Protein AF-A0A936A9B8-F1 (afdb_monomer_lite)

Sequence (128 aa):
MTADLEVNGQPIARAGDRINPLNHVPFSQQLLVFDATDEQQVNLARSWLVDWTGPTTLLTTAVPESDVVTFLERHSKSLGVPIQMYRAELGQAFGILRVPSRVRAEASRFRIDEVGPSDLGESVDDSP

Secondary structure (DSSP, 8-state):
-PPPEEETTEEEE-TT----GGGTS---SEEEEE-TT-HHHHHHHHHHHHT--S-EEEEES---TT-HHHHHHHHHHHHTS-EEE--HHHHHHHT--SSSEEEEEETTEEEEEE--TTTTS-------

Structure (mmCIF, N/CA/C/O backbone):
data_AF-A0A936A9B8-F1
#
_entry.id   AF-A0A936A9B8-F1
#
loop_
_atom_site.group_PDB
_atom_site.id
_atom_site.type_symbol
_atom_site.label_atom_id
_atom_site.label_alt_id
_atom_site.label_comp_id
_atom_site.label_asym_id
_atom_site.label_entity_id
_atom_site.label_seq_id
_atom_site.pdbx_PDB_ins_code
_atom_site.Cartn_x
_atom_site.Cartn_y
_atom_site.Cartn_z
_atom_site.occupancy
_atom_site.B_iso_or_equiv
_atom_site.auth_seq_id
_atom_site.auth_comp_id
_atom_site.auth_asym_id
_atom_site.auth_atom_id
_atom_site.pdbx_PDB_model_num
ATOM 1 N N . MET A 1 1 ? -1.604 14.065 -27.079 1.00 39.25 1 MET A N 1
ATOM 2 C CA . MET A 1 1 ? -0.215 14.551 -27.192 1.00 39.25 1 MET A CA 1
ATOM 3 C C . MET A 1 1 ? 0.590 13.779 -26.161 1.00 39.25 1 MET A C 1
ATOM 5 O O . MET A 1 1 ? 0.398 14.007 -24.978 1.00 39.25 1 MET A O 1
ATOM 9 N N . THR A 1 2 ? 1.331 12.755 -26.577 1.00 46.91 2 THR A N 1
ATOM 10 C CA . THR A 1 2 ? 2.191 11.955 -25.685 1.00 46.91 2 THR A CA 1
ATOM 11 C C . THR A 1 2 ?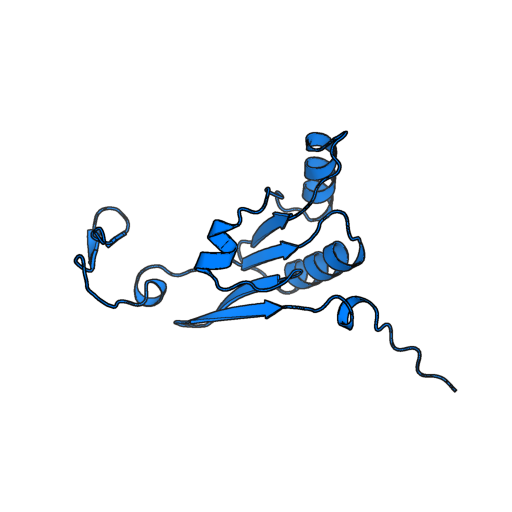 3.518 12.683 -25.526 1.00 46.91 2 THR A C 1
ATOM 13 O O . THR A 1 2 ? 4.120 13.034 -26.535 1.00 46.91 2 THR A O 1
ATOM 16 N N . ALA A 1 3 ? 3.922 12.974 -24.292 1.00 59.53 3 ALA A N 1
ATOM 17 C CA . ALA A 1 3 ? 5.201 13.614 -23.992 1.00 59.53 3 ALA A CA 1
ATOM 18 C C . ALA A 1 3 ? 6.362 12.611 -24.113 1.00 59.53 3 ALA A C 1
ATOM 20 O O . ALA A 1 3 ? 6.138 11.400 -24.042 1.00 59.53 3 ALA A O 1
ATOM 21 N N . ASP A 1 4 ? 7.582 13.120 -24.290 1.00 67.94 4 ASP A N 1
ATOM 22 C CA . ASP A 1 4 ? 8.804 12.319 -24.186 1.00 67.94 4 ASP A CA 1
ATOM 23 C C . ASP A 1 4 ? 8.946 11.753 -22.765 1.00 67.94 4 ASP A C 1
ATOM 25 O O . ASP A 1 4 ? 8.563 12.401 -21.785 1.00 67.94 4 ASP A O 1
ATOM 29 N N . LEU A 1 5 ? 9.468 10.528 -22.648 1.00 67.62 5 LEU A N 1
ATOM 30 C CA . LEU A 1 5 ? 9.719 9.909 -21.348 1.00 67.62 5 LEU A CA 1
ATOM 31 C C . LEU A 1 5 ? 11.192 10.076 -20.982 1.00 67.62 5 LEU A C 1
ATOM 33 O O . LEU A 1 5 ? 12.079 9.580 -21.681 1.00 67.62 5 LEU A O 1
ATOM 37 N N . GLU A 1 6 ? 11.435 10.733 -19.852 1.00 72.06 6 GLU A N 1
ATOM 38 C CA . GLU A 1 6 ? 12.770 10.984 -19.321 1.00 72.06 6 GLU A CA 1
ATOM 39 C C . GLU A 1 6 ? 12.948 10.341 -17.944 1.00 72.06 6 GLU A C 1
ATOM 41 O O . GLU A 1 6 ? 12.039 10.332 -17.113 1.00 72.06 6 GLU A O 1
ATOM 46 N N . VAL A 1 7 ? 14.149 9.826 -17.686 1.00 70.62 7 VAL A N 1
ATOM 47 C CA . VAL A 1 7 ? 14.563 9.298 -16.381 1.00 70.62 7 VAL A CA 1
ATOM 48 C C . VAL A 1 7 ? 15.834 10.017 -15.979 1.00 70.62 7 VAL A C 1
ATOM 50 O O . VAL A 1 7 ? 16.820 9.984 -16.709 1.00 70.62 7 VAL A O 1
ATOM 53 N N . ASN A 1 8 ? 15.815 10.689 -14.826 1.00 72.31 8 ASN A N 1
ATOM 54 C CA . ASN A 1 8 ? 16.942 11.494 -14.337 1.00 72.31 8 ASN A CA 1
ATOM 55 C C . ASN A 1 8 ? 17.452 12.523 -15.373 1.00 72.31 8 ASN A C 1
ATOM 57 O O . ASN A 1 8 ? 18.651 12.774 -15.465 1.00 72.31 8 ASN A O 1
ATOM 61 N N . GLY A 1 9 ? 16.543 13.088 -16.178 1.00 73.81 9 GLY A N 1
ATOM 62 C CA . GLY A 1 9 ? 16.875 14.042 -17.242 1.00 73.81 9 GLY A CA 1
ATOM 63 C C . GLY A 1 9 ? 17.515 13.420 -18.488 1.00 73.81 9 GLY A C 1
ATOM 64 O O . GLY A 1 9 ? 18.039 14.151 -19.326 1.00 73.81 9 GLY A O 1
ATOM 65 N N . GLN A 1 10 ? 17.505 12.089 -18.623 1.00 70.12 10 GLN A N 1
ATOM 66 C CA . GLN A 1 10 ? 17.895 11.407 -19.855 1.00 70.12 10 GLN A CA 1
ATOM 67 C C . GLN A 1 10 ? 16.664 10.882 -20.600 1.00 70.12 10 GLN A C 1
ATOM 69 O O . GLN A 1 10 ? 15.870 10.146 -20.004 1.00 70.12 10 GLN A O 1
ATOM 74 N N . PRO A 1 11 ? 16.502 11.208 -21.895 1.00 69.31 11 PRO A N 1
ATOM 75 C CA . PRO A 1 11 ? 15.401 10.692 -22.692 1.00 69.31 11 PRO A CA 1
ATOM 76 C C . PRO A 1 11 ? 15.586 9.191 -22.917 1.00 69.31 11 PRO A C 1
ATOM 78 O O . PRO A 1 11 ? 16.598 8.754 -23.467 1.00 69.31 11 PRO A O 1
ATOM 81 N N . ILE A 1 12 ? 14.598 8.404 -22.495 1.00 73.25 12 ILE A N 1
ATOM 82 C CA . ILE A 1 12 ? 14.580 6.945 -22.679 1.00 73.25 12 ILE A CA 1
ATOM 83 C C . ILE A 1 12 ? 13.600 6.500 -23.770 1.00 73.25 12 ILE A C 1
ATOM 85 O O . ILE A 1 12 ? 13.679 5.363 -24.227 1.00 73.25 12 ILE A O 1
ATOM 89 N N . ALA A 1 13 ? 12.707 7.389 -24.215 1.00 67.88 13 ALA A N 1
ATOM 90 C CA . ALA A 1 13 ? 11.839 7.181 -25.371 1.00 67.88 13 ALA A CA 1
ATOM 91 C C . ALA A 1 13 ? 11.336 8.505 -25.942 1.00 67.88 13 ALA A C 1
ATOM 93 O O . ALA A 1 13 ? 11.119 9.465 -25.198 1.00 67.88 13 ALA A O 1
ATOM 94 N N . ARG A 1 14 ? 11.106 8.526 -27.260 1.00 74.00 14 ARG A N 1
ATOM 95 C CA . ARG A 1 14 ? 10.444 9.649 -27.926 1.00 74.00 14 ARG A CA 1
ATOM 96 C C . ARG A 1 14 ? 8.929 9.501 -27.861 1.00 74.00 14 ARG A C 1
ATOM 98 O O . ARG A 1 14 ? 8.396 8.392 -27.783 1.00 74.00 14 ARG A O 1
ATOM 105 N N . ALA A 1 15 ? 8.226 10.622 -27.961 1.00 65.00 15 ALA A N 1
ATOM 106 C CA . ALA A 1 15 ? 6.779 10.661 -28.116 1.00 65.00 15 ALA A CA 1
ATOM 107 C C . ALA A 1 15 ? 6.288 9.700 -29.223 1.00 65.00 15 ALA A C 1
ATOM 109 O O . ALA A 1 15 ? 6.541 9.910 -30.408 1.00 65.00 15 ALA A O 1
ATOM 110 N N . GLY A 1 16 ? 5.542 8.663 -28.828 1.00 68.69 16 GLY A N 1
ATOM 111 C CA . GLY A 1 16 ? 4.969 7.660 -29.736 1.00 68.69 16 GLY A CA 1
ATOM 112 C C . GLY A 1 16 ? 5.667 6.297 -29.724 1.00 68.69 16 GLY A C 1
ATOM 113 O O . GLY A 1 16 ? 5.097 5.333 -30.241 1.00 68.69 16 GLY A O 1
ATOM 114 N N . ASP A 1 17 ? 6.836 6.176 -29.090 1.00 71.38 17 ASP A N 1
ATOM 115 C CA . ASP A 1 17 ? 7.501 4.885 -28.914 1.00 71.38 17 ASP A CA 1
ATOM 116 C C . ASP A 1 17 ? 6.722 3.998 -27.926 1.00 71.38 17 ASP A C 1
ATOM 118 O O . ASP A 1 17 ? 6.344 4.412 -26.828 1.00 71.38 17 ASP A O 1
ATOM 122 N N . ARG A 1 18 ? 6.500 2.732 -28.297 1.00 69.75 18 ARG A N 1
ATOM 123 C CA . ARG A 1 18 ? 5.951 1.709 -27.396 1.00 69.75 18 ARG A CA 1
ATOM 124 C C . ARG A 1 18 ? 7.086 1.027 -26.642 1.00 69.75 18 ARG A C 1
ATOM 126 O O . ARG A 1 18 ? 7.527 -0.053 -27.030 1.00 69.75 18 ARG A O 1
ATOM 133 N N . ILE A 1 19 ? 7.546 1.654 -25.564 1.00 71.38 19 ILE A N 1
ATOM 134 C CA . ILE A 1 19 ? 8.498 1.041 -24.631 1.00 71.38 19 ILE A CA 1
ATOM 135 C C . ILE A 1 19 ? 7.792 0.556 -23.367 1.00 71.38 19 ILE A C 1
ATOM 137 O O . ILE A 1 19 ? 6.815 1.148 -22.912 1.00 71.38 19 ILE A O 1
ATOM 141 N N . ASN A 1 20 ? 8.302 -0.527 -22.784 1.00 70.31 20 ASN A N 1
ATOM 142 C CA . ASN A 1 20 ? 7.900 -0.930 -21.447 1.00 70.31 20 ASN A CA 1
ATOM 143 C C . ASN A 1 20 ? 8.775 -0.181 -20.428 1.00 70.31 20 ASN A C 1
ATOM 145 O O . ASN A 1 20 ? 9.983 -0.433 -20.393 1.00 70.31 20 ASN A O 1
ATOM 149 N N . PRO A 1 21 ? 8.209 0.712 -19.597 1.00 71.62 21 PRO A N 1
ATOM 150 C CA . PRO A 1 21 ? 8.990 1.496 -18.646 1.00 71.62 21 PRO A CA 1
ATOM 151 C C . PRO A 1 21 ? 9.737 0.619 -17.635 1.00 71.62 21 PRO A C 1
ATOM 153 O O . PRO A 1 21 ? 10.814 1.016 -17.204 1.00 71.62 21 PRO A O 1
ATOM 156 N N . LEU A 1 22 ? 9.262 -0.600 -17.341 1.00 77.69 22 LEU A N 1
ATOM 157 C CA . LEU A 1 22 ? 9.963 -1.546 -16.459 1.00 77.69 22 LEU A CA 1
ATOM 158 C C . LEU A 1 22 ? 11.333 -1.989 -16.993 1.00 77.69 22 LEU A C 1
ATOM 160 O O . LEU A 1 22 ? 12.175 -2.425 -16.215 1.00 77.69 22 LEU A O 1
ATOM 164 N N . ASN A 1 23 ? 11.584 -1.855 -18.300 1.00 74.88 23 ASN A N 1
ATOM 165 C CA . ASN A 1 23 ? 12.892 -2.157 -18.887 1.00 74.88 23 ASN A CA 1
ATOM 166 C C . ASN A 1 23 ? 13.941 -1.068 -18.600 1.00 74.88 23 ASN A C 1
ATOM 168 O O . ASN A 1 23 ? 15.130 -1.305 -18.798 1.00 74.88 23 ASN A O 1
ATOM 172 N N . HIS A 1 24 ? 13.509 0.121 -18.174 1.00 74.38 24 HIS A N 1
ATOM 173 C CA . HIS A 1 24 ? 14.371 1.295 -18.009 1.00 74.38 24 HIS A CA 1
ATOM 174 C C . HIS A 1 24 ? 14.327 1.861 -16.584 1.00 74.38 24 HIS A C 1
ATOM 176 O O . HIS A 1 24 ? 15.338 2.348 -16.087 1.00 74.38 24 HIS A O 1
ATOM 182 N N . VAL A 1 25 ? 13.175 1.767 -15.915 1.00 74.50 25 VAL A N 1
ATOM 183 C CA . VAL A 1 25 ? 12.970 2.153 -14.518 1.00 74.50 25 VAL A CA 1
ATOM 184 C C . VAL A 1 25 ? 12.497 0.925 -13.745 1.00 74.50 25 VAL A C 1
ATOM 186 O O . VAL A 1 25 ? 11.357 0.492 -13.932 1.00 74.50 25 VAL A O 1
ATOM 189 N N . PRO A 1 26 ? 13.336 0.349 -12.868 1.00 72.94 26 PRO A N 1
ATOM 190 C CA . PRO A 1 26 ? 12.917 -0.783 -12.064 1.00 72.94 26 PRO A CA 1
ATOM 191 C C . PRO A 1 26 ? 11.865 -0.333 -11.050 1.00 72.94 26 PRO A C 1
ATOM 193 O O . PRO A 1 26 ? 12.078 0.592 -10.266 1.00 72.94 26 PRO A O 1
ATOM 196 N N . PHE A 1 27 ? 10.733 -1.026 -11.031 1.00 84.88 27 PHE A N 1
ATOM 197 C CA . PHE A 1 27 ? 9.742 -0.875 -9.977 1.00 84.88 27 PHE A CA 1
ATOM 198 C C . PHE A 1 27 ? 10.112 -1.791 -8.807 1.00 84.88 27 PHE A C 1
ATOM 200 O O . PHE A 1 27 ? 9.718 -2.951 -8.746 1.00 84.88 27 PHE A O 1
ATOM 207 N N . SER A 1 28 ? 10.943 -1.278 -7.904 1.00 85.81 28 SER A N 1
ATOM 208 C CA . SER A 1 28 ? 11.539 -2.040 -6.797 1.00 85.81 28 SER A CA 1
ATOM 209 C C . SER A 1 28 ? 10.695 -2.070 -5.520 1.00 85.81 28 SER A C 1
ATOM 211 O O . SER A 1 28 ? 11.153 -2.574 -4.496 1.00 85.81 28 SER A O 1
ATOM 213 N N . GLN A 1 29 ? 9.480 -1.522 -5.564 1.00 90.75 29 GLN A N 1
ATOM 214 C CA . GLN A 1 29 ? 8.579 -1.422 -4.419 1.00 90.75 29 GLN A CA 1
ATOM 215 C C . GLN A 1 29 ? 7.342 -2.307 -4.590 1.00 90.75 29 GLN A C 1
ATOM 217 O O . GLN A 1 29 ? 6.976 -2.691 -5.701 1.00 90.75 29 GLN A O 1
ATOM 222 N N . GLN A 1 30 ? 6.682 -2.588 -3.475 1.00 94.19 30 GLN A N 1
ATOM 223 C CA . GLN A 1 30 ? 5.347 -3.171 -3.423 1.00 94.19 30 GLN A CA 1
ATOM 224 C C . GLN A 1 30 ? 4.319 -2.065 -3.167 1.00 94.19 30 GLN A C 1
ATOM 226 O O . GLN A 1 30 ? 4.541 -1.201 -2.320 1.00 94.19 30 GLN A O 1
ATOM 231 N N . LEU A 1 31 ? 3.174 -2.113 -3.847 1.00 95.50 31 LEU A N 1
ATOM 232 C CA . LEU A 1 31 ? 1.999 -1.326 -3.464 1.00 95.50 31 LEU A CA 1
ATOM 233 C C . LEU A 1 31 ? 0.962 -2.262 -2.873 1.00 95.50 31 LEU A C 1
ATOM 235 O O . LEU A 1 31 ? 0.626 -3.268 -3.497 1.00 95.50 31 LEU A O 1
ATOM 239 N N . LEU A 1 32 ? 0.436 -1.910 -1.707 1.00 97.19 32 LEU A N 1
ATOM 240 C CA . LEU A 1 32 ? -0.740 -2.556 -1.143 1.00 97.19 32 LEU A CA 1
ATOM 241 C C . LEU A 1 32 ? -1.885 -1.555 -1.142 1.00 97.19 32 LEU A C 1
ATOM 243 O O . LEU A 1 32 ? -1.753 -0.473 -0.573 1.00 97.19 32 LEU A O 1
ATOM 247 N N . VAL A 1 33 ? -2.993 -1.920 -1.777 1.00 97.44 33 VAL A N 1
ATOM 248 C CA . VAL A 1 33 ? -4.224 -1.130 -1.825 1.00 97.44 33 VAL A CA 1
ATOM 249 C C . VAL A 1 33 ? -5.306 -1.902 -1.094 1.00 97.44 33 VAL A C 1
ATOM 251 O O . VAL A 1 33 ? -5.569 -3.047 -1.444 1.00 97.44 33 VAL A O 1
ATOM 254 N N . PHE A 1 34 ? -5.912 -1.313 -0.073 1.00 97.69 34 PHE A N 1
ATOM 255 C CA . PHE A 1 34 ? -6.893 -1.995 0.773 1.00 97.69 34 PHE A CA 1
ATOM 256 C C . PHE A 1 34 ? -7.861 -0.999 1.410 1.00 97.69 34 PHE A C 1
ATOM 258 O O . PHE A 1 34 ? -7.595 0.200 1.436 1.00 97.69 34 PHE A O 1
ATOM 265 N N . ASP A 1 35 ? -8.977 -1.483 1.938 1.00 96.69 35 ASP A N 1
ATOM 266 C CA . ASP A 1 35 ? -9.838 -0.698 2.814 1.00 96.69 35 ASP A CA 1
ATOM 267 C C . ASP A 1 35 ? -9.322 -0.795 4.256 1.00 96.69 35 ASP A C 1
ATOM 269 O O . ASP A 1 35 ? -9.387 -1.851 4.881 1.00 96.69 35 ASP A O 1
ATOM 273 N N . ALA A 1 36 ? -8.782 0.298 4.801 1.00 96.25 36 ALA A N 1
ATOM 274 C CA . ALA A 1 36 ? -8.283 0.298 6.176 1.00 96.25 36 ALA A CA 1
ATOM 275 C C . ALA A 1 36 ? -9.396 0.252 7.237 1.00 96.25 36 ALA A C 1
ATOM 277 O O . ALA A 1 36 ? -9.094 0.043 8.410 1.00 96.25 36 ALA A O 1
ATOM 278 N N . THR A 1 37 ? -10.660 0.476 6.865 1.00 95.56 37 THR A N 1
ATOM 279 C CA . THR A 1 37 ? -11.811 0.336 7.771 1.00 95.56 37 THR A CA 1
ATOM 280 C C . THR A 1 37 ? -12.290 -1.112 7.900 1.00 95.56 37 THR A C 1
ATOM 282 O O . THR A 1 37 ? -13.032 -1.422 8.830 1.00 95.56 37 THR A O 1
ATOM 285 N N . ASP A 1 38 ? -11.819 -1.999 7.020 1.00 95.75 38 ASP A N 1
ATOM 286 C CA . ASP A 1 38 ? -12.080 -3.436 7.035 1.00 95.75 38 ASP A CA 1
ATOM 287 C C . ASP A 1 38 ? -10.900 -4.199 7.667 1.00 95.75 38 ASP A C 1
ATOM 289 O O . ASP A 1 38 ? -9.807 -4.307 7.103 1.00 95.75 38 ASP A O 1
ATOM 293 N N . GLU A 1 39 ? -11.116 -4.762 8.859 1.00 94.25 39 GLU A N 1
ATOM 294 C CA . GLU A 1 39 ? -10.072 -5.464 9.612 1.00 94.25 39 GLU A CA 1
ATOM 295 C C . GLU A 1 39 ? -9.532 -6.710 8.884 1.00 94.25 39 GLU A C 1
ATOM 297 O O . GLU A 1 39 ? -8.343 -7.022 9.005 1.00 94.25 39 GLU A O 1
ATOM 302 N N . GLN A 1 40 ? -10.352 -7.401 8.082 1.00 95.38 40 GLN A N 1
ATOM 303 C CA . GLN A 1 40 ? -9.891 -8.565 7.315 1.00 95.38 40 GLN A CA 1
ATOM 304 C C . GLN A 1 40 ? -8.868 -8.143 6.259 1.00 95.38 40 GLN A C 1
ATOM 306 O O . GLN A 1 40 ? -7.818 -8.776 6.110 1.00 95.38 40 GLN A O 1
ATOM 311 N N . GLN A 1 41 ? -9.118 -7.020 5.587 1.00 97.31 41 GLN A N 1
ATOM 312 C CA . GLN A 1 41 ? -8.188 -6.469 4.605 1.00 97.31 41 GLN A CA 1
ATOM 313 C C . GLN A 1 41 ? -6.908 -5.942 5.254 1.00 97.31 41 GLN A C 1
ATOM 315 O O . GLN A 1 41 ? -5.821 -6.160 4.718 1.00 97.31 41 GLN A O 1
ATOM 320 N N . VAL A 1 42 ? -7.005 -5.311 6.429 1.00 96.62 42 VAL A N 1
ATOM 321 C CA . VAL A 1 42 ? -5.829 -4.887 7.209 1.00 96.62 42 VAL A CA 1
ATOM 322 C C . VAL A 1 42 ? -4.957 -6.090 7.586 1.00 96.62 42 VAL A C 1
ATOM 324 O O . VAL A 1 42 ? -3.729 -6.019 7.494 1.00 96.62 42 VAL A O 1
ATOM 327 N N . ASN A 1 43 ? -5.566 -7.210 7.982 1.00 95.81 43 ASN A N 1
ATOM 328 C CA . ASN A 1 43 ? -4.839 -8.429 8.335 1.00 95.81 43 ASN A CA 1
ATOM 329 C C . ASN A 1 43 ? -4.147 -9.067 7.124 1.00 95.81 43 ASN A C 1
ATOM 331 O O . ASN A 1 43 ? -2.980 -9.451 7.230 1.00 95.81 43 ASN A O 1
ATOM 335 N N . LEU A 1 44 ? -4.809 -9.106 5.968 1.00 95.94 44 LEU A N 1
ATOM 336 C CA . LEU A 1 44 ? -4.197 -9.584 4.728 1.00 95.94 44 LEU A CA 1
ATOM 337 C C . LEU A 1 44 ? -3.068 -8.658 4.243 1.00 95.94 44 LEU A C 1
ATOM 339 O O . LEU A 1 44 ? -1.995 -9.118 3.854 1.00 95.94 44 LEU A O 1
ATOM 343 N N . ALA A 1 45 ? -3.251 -7.338 4.328 1.00 96.44 45 ALA A N 1
ATOM 344 C CA . ALA A 1 45 ? -2.185 -6.386 4.027 1.00 96.44 45 ALA A CA 1
ATOM 345 C C . ALA A 1 45 ? -0.976 -6.590 4.957 1.00 96.44 45 ALA A C 1
ATOM 347 O O . ALA A 1 45 ? 0.171 -6.525 4.509 1.00 96.44 45 ALA A O 1
ATOM 348 N N . ARG A 1 46 ? -1.214 -6.905 6.239 1.00 96.50 46 ARG A N 1
ATOM 349 C CA . ARG A 1 46 ? -0.155 -7.246 7.198 1.00 96.50 46 ARG A CA 1
ATOM 350 C C . ARG A 1 46 ? 0.593 -8.520 6.805 1.00 96.50 46 ARG A C 1
ATOM 352 O O . ARG A 1 46 ? 1.818 -8.522 6.897 1.00 96.50 46 ARG A O 1
ATOM 359 N N . SER A 1 47 ? -0.084 -9.577 6.352 1.00 96.31 47 SER A N 1
ATOM 360 C CA . SER A 1 47 ? 0.620 -10.789 5.909 1.00 96.31 47 SER A CA 1
ATOM 361 C C . SER A 1 47 ? 1.477 -10.515 4.670 1.00 96.31 47 SER A C 1
ATOM 363 O O . SER A 1 47 ? 2.644 -10.889 4.634 1.00 96.31 47 SER A O 1
ATOM 365 N N . TRP A 1 48 ? 0.963 -9.748 3.703 1.00 96.12 48 TRP A N 1
ATOM 366 C CA . TRP A 1 48 ? 1.740 -9.341 2.527 1.00 96.12 48 TRP A CA 1
ATOM 367 C C . TRP A 1 48 ? 2.925 -8.423 2.836 1.00 96.12 48 TRP A C 1
ATOM 369 O O . TRP A 1 48 ? 3.885 -8.405 2.065 1.00 96.12 48 TRP A O 1
ATOM 379 N N . LEU A 1 49 ? 2.862 -7.642 3.916 1.00 94.88 49 LEU A N 1
ATOM 380 C CA . LEU A 1 49 ? 4.005 -6.870 4.407 1.00 94.88 49 LEU A CA 1
ATOM 381 C C . LEU A 1 49 ? 5.105 -7.780 4.956 1.00 94.88 49 LEU A C 1
ATOM 383 O O . LEU A 1 49 ? 6.275 -7.523 4.701 1.00 94.88 49 LEU A O 1
ATOM 387 N N . VAL A 1 50 ? 4.742 -8.834 5.691 1.00 94.12 50 VAL A N 1
ATOM 388 C CA . VAL A 1 50 ? 5.708 -9.797 6.248 1.00 94.12 50 VAL A CA 1
ATOM 389 C C . VAL A 1 50 ? 6.396 -10.599 5.139 1.00 94.12 50 VAL A C 1
ATOM 391 O O . VAL A 1 50 ? 7.596 -10.853 5.224 1.00 94.12 50 VAL A O 1
ATOM 394 N N . ASP A 1 51 ? 5.665 -10.937 4.077 1.00 91.31 51 ASP A N 1
ATOM 395 C CA . ASP A 1 51 ? 6.177 -11.708 2.935 1.00 91.31 51 ASP A CA 1
ATOM 396 C C . ASP A 1 51 ? 7.138 -10.917 2.020 1.00 91.31 51 ASP A C 1
ATOM 398 O O . ASP A 1 51 ? 7.697 -11.477 1.071 1.00 91.31 51 ASP A O 1
ATOM 402 N N . TRP A 1 52 ? 7.323 -9.613 2.255 1.00 92.12 52 TRP A N 1
ATOM 403 C CA . TRP A 1 52 ? 8.082 -8.722 1.379 1.00 92.12 52 TRP A CA 1
ATOM 404 C C . TRP A 1 52 ? 9.188 -7.976 2.129 1.00 92.12 52 TRP A C 1
ATOM 406 O O . TRP A 1 52 ? 8.959 -7.312 3.132 1.00 92.12 52 TRP A O 1
ATOM 416 N N . THR A 1 53 ? 10.412 -8.030 1.600 1.00 88.81 53 THR A N 1
ATOM 417 C CA . THR A 1 53 ? 11.591 -7.408 2.230 1.00 88.81 53 THR A CA 1
ATOM 418 C C . THR A 1 53 ? 11.971 -6.051 1.635 1.00 88.81 53 THR A C 1
ATOM 420 O O . THR A 1 53 ? 12.905 -5.411 2.115 1.00 88.81 53 THR A O 1
ATOM 423 N N . GLY A 1 54 ? 11.312 -5.624 0.556 1.00 91.19 54 GLY A N 1
ATOM 424 C CA . GLY A 1 54 ? 11.595 -4.358 -0.117 1.00 91.19 54 GLY A CA 1
ATOM 425 C C . GLY A 1 54 ? 10.759 -3.185 0.414 1.00 91.19 54 GLY A C 1
ATOM 426 O O . GLY A 1 54 ? 9.908 -3.349 1.290 1.00 91.19 54 GLY A O 1
ATOM 427 N N . PRO A 1 55 ? 10.935 -1.983 -0.161 1.00 94.31 55 PRO A N 1
ATOM 428 C CA . PRO A 1 55 ? 10.062 -0.849 0.117 1.00 94.31 55 PRO A CA 1
ATOM 429 C C . PRO A 1 55 ? 8.597 -1.191 -0.174 1.00 94.31 55 PRO A C 1
A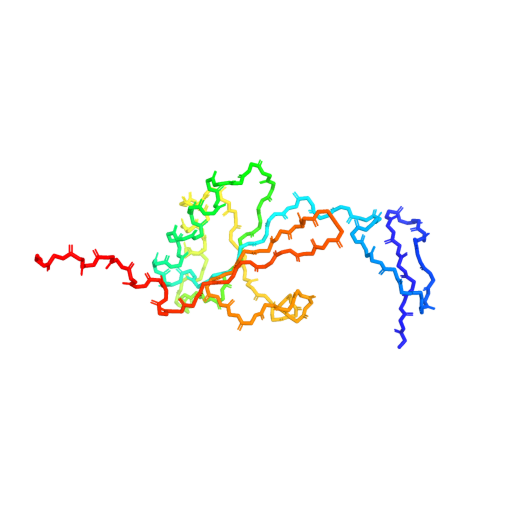TOM 431 O O . PRO A 1 55 ? 8.298 -1.832 -1.185 1.00 94.31 55 PRO A O 1
ATOM 434 N N . THR A 1 56 ? 7.689 -0.755 0.698 1.00 96.12 56 THR A N 1
ATOM 435 C CA . THR A 1 56 ? 6.240 -0.897 0.504 1.00 96.12 56 THR A CA 1
ATOM 436 C C . THR A 1 56 ? 5.554 0.450 0.662 1.00 96.12 56 THR A C 1
ATOM 438 O O . THR A 1 56 ? 5.863 1.199 1.586 1.00 96.12 56 THR A O 1
ATOM 441 N N . THR A 1 57 ? 4.588 0.733 -0.206 1.00 95.75 57 THR A N 1
ATOM 442 C CA . THR A 1 57 ? 3.635 1.831 -0.044 1.00 95.75 57 THR A CA 1
ATOM 443 C C . THR A 1 57 ? 2.258 1.261 0.262 1.00 95.75 57 THR A C 1
ATOM 445 O O . THR A 1 57 ? 1.757 0.399 -0.461 1.00 95.75 57 THR A O 1
ATOM 448 N N . LEU A 1 58 ? 1.648 1.755 1.338 1.00 97.56 58 LEU A N 1
ATOM 449 C CA . LEU A 1 58 ? 0.302 1.388 1.759 1.00 97.56 58 LEU A CA 1
ATOM 450 C C . LEU A 1 58 ? -0.689 2.471 1.338 1.00 97.56 58 LEU A C 1
ATOM 452 O O . LEU A 1 58 ? -0.519 3.642 1.683 1.00 97.56 58 LEU A O 1
ATOM 456 N N . LEU A 1 59 ? -1.729 2.075 0.612 1.00 97.56 59 LEU A N 1
ATOM 457 C CA . LEU A 1 59 ? -2.769 2.954 0.096 1.00 97.56 59 LEU A CA 1
ATOM 458 C C . LEU A 1 59 ? -4.130 2.495 0.622 1.00 97.56 59 LEU A C 1
ATOM 460 O O . LEU A 1 59 ? -4.536 1.365 0.359 1.00 97.56 59 LEU A O 1
ATOM 464 N N . THR A 1 60 ? -4.841 3.369 1.335 1.00 97.50 60 THR A N 1
ATOM 465 C CA . THR A 1 60 ? -6.200 3.075 1.810 1.00 97.50 60 THR A CA 1
ATOM 466 C C . THR A 1 60 ? -7.274 3.675 0.910 1.00 97.50 60 THR A C 1
ATOM 468 O O . THR A 1 60 ? -7.163 4.833 0.499 1.00 97.50 60 THR A O 1
ATOM 471 N N . THR A 1 61 ? -8.329 2.914 0.621 1.00 96.50 61 THR A N 1
ATOM 472 C CA . THR A 1 61 ? -9.506 3.390 -0.125 1.00 96.50 61 THR A CA 1
ATOM 473 C C . THR A 1 61 ? -10.535 4.093 0.749 1.00 96.50 61 THR A C 1
ATOM 475 O O . THR A 1 61 ? -11.300 4.904 0.230 1.00 96.50 61 THR A O 1
ATOM 478 N N . ALA A 1 62 ? -10.548 3.816 2.055 1.00 95.38 62 ALA A N 1
ATOM 479 C CA . ALA A 1 62 ? -11.507 4.398 2.983 1.00 95.38 62 ALA A CA 1
ATOM 480 C C . ALA A 1 62 ? -10.870 4.765 4.328 1.00 95.38 62 ALA A C 1
ATOM 482 O O . ALA A 1 62 ? -9.875 4.185 4.774 1.00 95.38 62 ALA A O 1
ATOM 483 N N . VAL A 1 63 ? -11.462 5.773 4.963 1.00 94.69 63 VAL A N 1
ATOM 484 C CA . VAL A 1 63 ? -11.123 6.291 6.290 1.00 94.69 63 VAL A CA 1
ATOM 485 C C . VAL A 1 63 ? -12.414 6.778 6.958 1.00 94.69 63 VAL A C 1
ATOM 487 O O . VAL A 1 63 ? -13.335 7.194 6.252 1.00 94.69 63 VAL A O 1
ATOM 490 N N . PRO A 1 64 ? -12.511 6.768 8.296 1.00 92.50 64 PRO A N 1
ATOM 491 C CA . PRO A 1 64 ? -13.646 7.362 8.991 1.00 92.50 64 PRO A CA 1
ATOM 492 C C . PRO A 1 64 ? -13.649 8.889 8.826 1.00 92.50 64 PRO A C 1
ATOM 494 O O . PRO A 1 64 ? -12.621 9.540 9.012 1.00 92.50 64 PRO A O 1
ATOM 497 N N . GLU A 1 65 ? -14.815 9.474 8.539 1.00 86.81 65 GLU A N 1
ATOM 498 C CA . GLU A 1 65 ? -14.960 10.920 8.287 1.00 86.81 65 GLU A CA 1
ATOM 499 C C . GLU A 1 65 ? -14.589 11.792 9.495 1.00 86.81 65 GLU A C 1
ATOM 501 O O . GLU A 1 65 ? -14.068 12.894 9.337 1.00 86.81 65 GLU A O 1
ATOM 506 N N . SER A 1 66 ? -14.839 11.304 10.712 1.00 89.31 66 SER A N 1
ATOM 507 C CA . SER A 1 66 ? -14.704 12.100 11.934 1.00 89.31 66 SER A CA 1
ATOM 508 C C . SER A 1 66 ? -13.271 12.237 12.452 1.00 89.31 66 SER A C 1
ATOM 510 O O . SER A 1 66 ? -13.034 13.086 13.306 1.00 89.31 66 SER A O 1
ATOM 512 N N . ASP A 1 67 ? -12.329 11.393 12.007 1.00 91.06 67 ASP A N 1
ATOM 513 C CA . ASP A 1 67 ? -10.978 11.347 12.589 1.00 91.06 67 ASP A CA 1
ATOM 514 C C . ASP A 1 67 ? -9.919 10.742 11.645 1.00 91.06 67 ASP A C 1
ATOM 516 O O . ASP A 1 67 ? -9.209 9.790 11.974 1.00 91.06 67 ASP A O 1
ATOM 520 N N . VAL A 1 68 ? -9.825 11.289 10.431 1.00 92.94 68 VAL A N 1
ATOM 521 C CA . VAL A 1 68 ? -8.924 10.787 9.378 1.00 92.94 68 VAL A CA 1
ATOM 522 C C . VAL A 1 68 ? -7.459 10.753 9.830 1.00 92.94 68 VAL A C 1
ATOM 524 O O . VAL A 1 68 ? -6.768 9.761 9.605 1.00 92.94 68 VAL A O 1
ATOM 527 N N . VAL A 1 69 ? -6.976 11.822 10.472 1.00 93.88 69 VAL A N 1
ATOM 528 C CA . VAL A 1 69 ? -5.556 11.956 10.844 1.00 93.88 69 VAL A CA 1
ATOM 529 C C . VAL A 1 69 ? -5.163 10.894 11.866 1.00 93.88 69 VAL A C 1
ATOM 531 O O . VAL A 1 69 ? -4.268 10.093 11.599 1.00 93.88 69 VAL A O 1
ATOM 534 N N . THR A 1 70 ? -5.871 10.818 12.996 1.00 95.62 70 THR A N 1
ATOM 535 C CA . THR A 1 70 ? -5.564 9.842 14.052 1.00 95.62 70 THR A CA 1
ATOM 536 C C . THR A 1 70 ? -5.736 8.413 13.549 1.00 95.62 70 THR A C 1
ATOM 538 O O . THR A 1 70 ? -4.981 7.515 13.932 1.00 95.62 70 THR A O 1
ATOM 541 N N . PHE A 1 71 ? -6.728 8.174 12.687 1.00 95.50 71 PHE A N 1
ATOM 542 C CA . PHE A 1 71 ? -6.956 6.866 12.089 1.00 95.50 71 PHE A CA 1
ATOM 543 C C . PHE A 1 71 ? -5.767 6.409 11.236 1.00 95.50 71 PHE A C 1
ATOM 545 O O . PHE A 1 71 ? -5.281 5.287 11.418 1.00 95.50 71 PHE A O 1
ATOM 552 N N . LEU A 1 72 ? -5.269 7.279 10.351 1.00 95.88 72 LEU A N 1
ATOM 553 C CA . LEU A 1 72 ? -4.113 6.988 9.504 1.00 95.88 72 LEU A CA 1
ATOM 554 C C . LEU A 1 72 ? -2.835 6.822 10.328 1.00 95.88 72 LEU A C 1
ATOM 556 O O . LEU A 1 72 ? -2.077 5.884 10.083 1.00 95.88 72 LEU A O 1
ATOM 560 N N . GLU A 1 73 ? -2.602 7.671 11.330 1.00 95.88 73 GLU A N 1
ATOM 561 C CA . GLU A 1 73 ? -1.438 7.563 12.220 1.00 95.88 73 GLU A CA 1
ATOM 562 C C . GLU A 1 73 ? -1.429 6.238 12.987 1.00 95.88 73 GLU A C 1
ATOM 564 O O . GLU A 1 73 ? -0.405 5.551 13.051 1.00 95.88 73 GLU A O 1
ATOM 569 N N . ARG A 1 74 ? -2.582 5.836 13.532 1.00 96.06 74 ARG A N 1
ATOM 570 C CA . ARG A 1 74 ? -2.732 4.580 14.275 1.00 96.06 74 ARG A CA 1
ATOM 571 C C . ARG A 1 74 ? -2.422 3.368 13.404 1.00 96.06 74 ARG A C 1
ATOM 573 O O . ARG A 1 74 ? -1.649 2.505 13.821 1.00 96.06 74 ARG A O 1
ATOM 580 N N . HIS A 1 75 ? -2.999 3.307 12.206 1.00 96.69 75 HIS A N 1
ATOM 581 C CA . HIS A 1 75 ? -2.770 2.187 11.295 1.00 96.69 75 HIS A CA 1
ATOM 582 C C . HIS A 1 75 ? -1.341 2.191 10.743 1.00 96.69 75 HIS A C 1
ATOM 584 O O . HIS A 1 75 ? -0.710 1.137 10.703 1.00 96.69 75 HIS A O 1
ATOM 590 N N . SER A 1 76 ? -0.784 3.366 10.436 1.00 96.44 76 SER A N 1
ATOM 591 C CA . SER A 1 76 ? 0.620 3.499 10.027 1.00 96.44 76 SER A CA 1
ATOM 592 C C . SER A 1 76 ? 1.569 2.977 11.105 1.00 96.44 76 SER A C 1
ATOM 594 O O . SER A 1 76 ? 2.502 2.233 10.816 1.00 96.44 76 SER A O 1
ATOM 596 N N . LYS A 1 77 ? 1.302 3.311 12.374 1.00 96.81 77 LYS A N 1
ATOM 597 C CA . LYS A 1 77 ? 2.076 2.810 13.514 1.00 96.81 77 LYS A CA 1
ATOM 598 C C . LYS A 1 77 ? 1.921 1.300 13.700 1.00 96.81 77 LYS A C 1
ATOM 600 O O . LYS A 1 77 ? 2.903 0.635 14.007 1.00 96.81 77 LYS A O 1
ATOM 605 N N . SER A 1 78 ? 0.714 0.759 13.519 1.00 95.88 78 SER A N 1
ATOM 606 C CA . SER A 1 78 ? 0.452 -0.682 13.641 1.00 95.88 78 SER A CA 1
ATOM 607 C C . SER A 1 78 ? 1.148 -1.505 12.554 1.00 95.88 78 SER A C 1
ATOM 609 O O . SER A 1 78 ? 1.644 -2.591 12.842 1.00 95.88 78 SER A O 1
ATOM 611 N N . LEU A 1 79 ? 1.186 -0.997 11.320 1.00 95.44 79 LEU A N 1
ATOM 612 C CA . LEU A 1 79 ? 1.787 -1.682 10.173 1.00 95.44 79 LEU A CA 1
ATOM 613 C C . LEU A 1 79 ? 3.271 -1.338 9.975 1.00 95.44 79 LEU A C 1
ATOM 615 O O . LEU A 1 79 ? 3.938 -1.965 9.158 1.00 95.44 79 LEU A O 1
ATOM 619 N N . GLY A 1 80 ? 3.797 -0.353 10.709 1.00 95.25 80 GLY A N 1
ATOM 620 C CA . GLY A 1 80 ? 5.192 0.085 10.621 1.00 95.25 80 GLY A CA 1
ATOM 621 C C . GLY A 1 80 ? 5.540 0.837 9.331 1.00 95.25 80 GLY A C 1
ATOM 622 O O . GLY A 1 80 ? 6.709 1.138 9.098 1.00 95.25 80 GLY A O 1
ATOM 623 N N . VAL A 1 81 ? 4.544 1.153 8.499 1.00 95.56 81 VAL A N 1
ATOM 624 C CA . VAL A 1 81 ? 4.696 1.819 7.201 1.00 95.56 81 VAL A CA 1
ATOM 625 C C . VAL A 1 81 ? 3.639 2.922 7.090 1.00 95.56 81 VAL A C 1
ATOM 627 O O . VAL A 1 81 ? 2.478 2.668 7.417 1.00 95.56 81 VAL A O 1
ATOM 630 N N . PRO A 1 82 ? 3.990 4.138 6.630 1.00 95.44 82 PRO A N 1
ATOM 631 C CA . PRO A 1 82 ? 3.015 5.203 6.415 1.00 95.44 82 PRO A CA 1
ATOM 632 C C . PRO A 1 82 ? 1.905 4.791 5.442 1.00 95.44 82 PRO A C 1
ATOM 634 O O . PRO A 1 82 ? 2.183 4.314 4.340 1.00 95.44 82 PRO A O 1
ATOM 637 N N . ILE A 1 83 ? 0.655 5.031 5.837 1.00 96.50 83 ILE A N 1
ATOM 638 C CA . ILE A 1 83 ? -0.525 4.837 4.993 1.00 96.50 83 ILE A CA 1
ATOM 639 C C . ILE A 1 83 ? -0.919 6.163 4.361 1.00 96.50 83 ILE A C 1
ATOM 641 O O . ILE A 1 83 ? -0.976 7.198 5.026 1.00 96.50 83 ILE A O 1
ATOM 645 N N . GLN A 1 84 ? -1.216 6.120 3.069 1.00 95.25 84 GLN A N 1
ATOM 646 C CA . GLN A 1 84 ? -1.665 7.269 2.295 1.00 95.25 84 GLN A CA 1
ATOM 647 C C . GLN A 1 84 ? -3.041 6.999 1.689 1.00 95.25 84 GLN A C 1
ATOM 649 O O . GLN A 1 84 ? -3.451 5.852 1.529 1.00 95.25 84 GLN A O 1
ATOM 654 N N . MET A 1 85 ? -3.759 8.061 1.328 1.00 95.56 85 MET A N 1
ATOM 655 C CA . MET A 1 85 ? -5.022 7.917 0.606 1.00 95.56 85 MET A CA 1
ATOM 656 C C . MET A 1 85 ? -4.774 7.411 -0.813 1.00 95.56 85 MET A C 1
ATOM 658 O O . MET A 1 85 ? -3.932 7.942 -1.545 1.00 95.56 85 MET A O 1
ATOM 662 N N . TYR A 1 86 ? -5.544 6.403 -1.202 1.00 95.31 86 TYR A N 1
ATOM 663 C CA . TYR A 1 86 ? -5.579 5.894 -2.559 1.00 95.31 86 TYR A CA 1
ATOM 664 C C . TYR A 1 86 ? -6.138 6.942 -3.531 1.00 95.31 86 TYR A C 1
ATOM 666 O O . TYR A 1 86 ? -7.041 7.713 -3.205 1.00 95.31 86 TYR A O 1
ATOM 674 N N . ARG A 1 87 ? -5.595 6.953 -4.751 1.00 91.50 87 ARG A N 1
ATOM 675 C C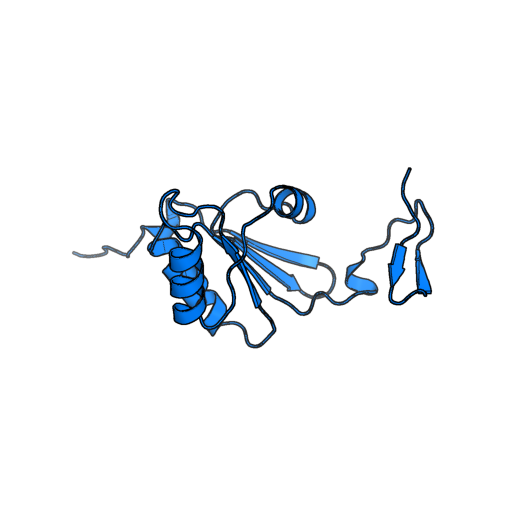A . ARG A 1 87 ? -6.013 7.824 -5.853 1.00 91.50 87 ARG A CA 1
ATOM 676 C C . ARG A 1 87 ? -6.490 6.954 -7.008 1.00 91.50 87 ARG A C 1
ATOM 678 O O . ARG A 1 87 ? -5.768 6.047 -7.419 1.00 91.50 87 ARG A O 1
ATOM 685 N N . ALA A 1 88 ? -7.684 7.221 -7.533 1.00 85.69 88 ALA A N 1
ATOM 686 C CA . ALA A 1 88 ? -8.323 6.371 -8.540 1.00 85.69 88 ALA A CA 1
ATOM 687 C C . ALA A 1 88 ? -7.494 6.229 -9.831 1.00 85.69 88 ALA A C 1
ATOM 689 O O . ALA A 1 88 ? -7.551 5.198 -10.501 1.00 85.69 88 ALA A O 1
ATOM 690 N N . GLU A 1 89 ? -6.678 7.231 -10.157 1.00 88.00 89 GLU A N 1
ATOM 691 C CA . GLU A 1 89 ? -5.776 7.230 -11.308 1.00 88.00 89 GLU A CA 1
ATOM 692 C C . GLU A 1 89 ? -4.708 6.131 -11.205 1.00 88.00 89 GLU A C 1
ATOM 694 O O . GLU A 1 89 ? -4.302 5.577 -12.226 1.00 88.00 89 GLU A O 1
ATOM 699 N N . LEU A 1 90 ? -4.287 5.761 -9.986 1.00 85.19 90 LEU A N 1
ATOM 700 C CA . LEU A 1 90 ? -3.359 4.645 -9.776 1.00 85.19 90 LEU A CA 1
ATOM 701 C C . LEU A 1 90 ? -4.006 3.316 -10.172 1.00 85.19 90 LEU A C 1
ATOM 703 O O . LEU A 1 90 ? -3.363 2.487 -10.812 1.00 85.19 90 LEU A O 1
ATOM 707 N N . GLY A 1 91 ? -5.291 3.137 -9.866 1.00 84.81 91 GLY A N 1
ATOM 708 C CA . GLY A 1 91 ? -6.044 1.954 -10.278 1.00 84.81 91 GLY A CA 1
ATOM 709 C C . GLY A 1 91 ? -6.122 1.802 -11.780 1.00 84.81 91 GLY A C 1
ATOM 710 O O . GLY A 1 91 ? -5.889 0.715 -12.295 1.00 84.81 91 GLY A O 1
ATOM 711 N N . GLN A 1 92 ? -6.372 2.901 -12.489 1.00 84.56 92 GLN A N 1
ATOM 712 C CA . GLN A 1 92 ? -6.409 2.904 -13.951 1.00 84.56 92 GLN A CA 1
ATOM 713 C C . GLN A 1 92 ? -5.031 2.623 -14.558 1.00 84.56 92 GLN A C 1
ATOM 715 O O . GLN A 1 92 ? -4.936 1.896 -15.543 1.00 84.56 92 GLN A O 1
ATOM 720 N N . ALA A 1 93 ? -3.966 3.167 -13.961 1.00 83.75 93 ALA A N 1
ATOM 721 C CA . ALA A 1 93 ? -2.602 2.972 -14.438 1.00 83.75 93 ALA A CA 1
ATOM 722 C C . ALA A 1 93 ? -2.126 1.517 -14.294 1.00 83.75 93 ALA A C 1
ATOM 724 O O . ALA A 1 93 ? -1.463 1.002 -15.194 1.00 83.75 93 ALA A O 1
ATOM 725 N N . PHE A 1 94 ? -2.466 0.855 -13.183 1.00 84.12 94 PHE A N 1
ATOM 726 C CA . PHE A 1 94 ? -2.076 -0.535 -12.934 1.00 84.12 94 PHE A CA 1
ATOM 727 C C . PHE A 1 94 ? -3.112 -1.560 -13.410 1.00 84.12 94 PHE A C 1
ATOM 729 O O . PHE A 1 94 ? -2.755 -2.711 -13.614 1.00 84.12 94 PHE A O 1
ATOM 736 N N . GLY A 1 95 ? -4.369 -1.169 -13.626 1.00 86.75 95 GLY A N 1
ATOM 737 C CA . GLY A 1 95 ? -5.463 -2.096 -13.924 1.00 86.75 95 GLY A CA 1
ATOM 738 C C . GLY A 1 95 ? -6.005 -2.817 -12.686 1.00 86.75 95 GLY A C 1
ATOM 739 O O . GLY A 1 95 ? -6.401 -3.972 -12.789 1.00 86.75 95 GLY A O 1
ATOM 740 N N . ILE A 1 96 ? -6.003 -2.154 -11.525 1.00 90.12 96 ILE A N 1
ATOM 741 C CA . ILE A 1 96 ? -6.583 -2.687 -10.281 1.00 90.12 96 ILE A CA 1
ATOM 742 C C . ILE A 1 96 ? -8.109 -2.638 -10.396 1.00 90.12 96 ILE A C 1
ATOM 744 O O . ILE A 1 96 ? -8.684 -1.569 -10.613 1.00 90.12 96 ILE A O 1
ATOM 748 N N . LEU A 1 97 ? -8.760 -3.788 -10.241 1.00 90.44 97 LEU A N 1
ATOM 749 C CA . LEU A 1 97 ? -10.204 -3.966 -10.382 1.00 90.44 97 LEU A CA 1
ATOM 750 C C . LEU A 1 97 ? -10.920 -4.024 -9.032 1.00 90.44 97 LEU A C 1
ATOM 752 O O . LEU A 1 97 ? -12.095 -3.662 -8.953 1.00 90.44 97 LEU A O 1
ATOM 756 N N . ARG A 1 98 ? -10.238 -4.482 -7.976 1.00 92.12 98 ARG A N 1
ATOM 757 C CA . ARG A 1 98 ? -10.818 -4.611 -6.630 1.00 92.12 98 ARG A CA 1
ATOM 758 C C . ARG A 1 98 ? -9.781 -4.403 -5.525 1.00 92.12 98 ARG A C 1
ATOM 760 O O . ARG A 1 98 ? -8.585 -4.300 -5.790 1.00 92.12 98 ARG A O 1
ATOM 767 N N . VAL A 1 99 ? -10.249 -4.347 -4.283 1.00 93.75 99 VAL A N 1
ATOM 768 C CA . VAL A 1 99 ? -9.411 -4.345 -3.076 1.00 93.75 99 VAL A CA 1
ATOM 769 C C . VAL A 1 99 ? -9.834 -5.488 -2.148 1.00 93.75 99 VAL A C 1
ATOM 771 O O . VAL A 1 99 ? -11.013 -5.847 -2.167 1.00 93.75 99 VAL A O 1
ATOM 774 N N . PRO A 1 100 ? -8.901 -6.052 -1.362 1.00 96.81 100 PRO A N 1
ATOM 775 C CA . PRO A 1 100 ? -7.489 -5.687 -1.259 1.00 96.81 100 PRO A CA 1
ATOM 776 C C . PRO A 1 100 ? -6.656 -6.230 -2.430 1.00 96.81 100 PRO A C 1
ATOM 778 O O . PRO A 1 100 ? -6.933 -7.294 -2.983 1.00 96.81 100 PRO A O 1
ATOM 781 N N . SER A 1 101 ? -5.621 -5.477 -2.800 1.00 96.69 101 SER A N 1
ATOM 782 C CA . SER A 1 101 ? -4.750 -5.753 -3.941 1.00 96.69 101 SER A CA 1
ATOM 783 C C . SER A 1 101 ? -3.284 -5.494 -3.622 1.00 96.69 101 SER A C 1
ATOM 785 O O . SER A 1 101 ? -2.932 -4.487 -3.005 1.00 96.69 101 SER A O 1
ATOM 787 N N . ARG A 1 102 ? -2.413 -6.379 -4.108 1.00 96.06 102 ARG A N 1
ATOM 788 C CA . ARG A 1 102 ? -0.955 -6.251 -4.044 1.00 96.06 102 ARG A CA 1
ATOM 789 C C . ARG A 1 102 ? -0.382 -6.109 -5.445 1.00 96.06 102 ARG A C 1
ATOM 791 O O . ARG A 1 102 ? -0.516 -7.018 -6.258 1.00 96.06 102 ARG A O 1
ATOM 798 N N . VAL A 1 103 ? 0.326 -5.013 -5.698 1.00 94.56 103 VAL A N 1
ATOM 799 C CA . VAL A 1 103 ? 1.038 -4.761 -6.958 1.00 94.56 103 VAL A CA 1
ATOM 800 C C . VAL A 1 103 ? 2.539 -4.863 -6.732 1.00 94.56 103 VAL A C 1
ATOM 802 O O . VAL A 1 103 ? 3.094 -4.203 -5.852 1.00 94.56 103 VAL A O 1
ATOM 805 N N . ARG A 1 104 ? 3.210 -5.674 -7.547 1.00 92.94 104 ARG A N 1
ATOM 806 C CA . ARG A 1 104 ? 4.672 -5.827 -7.571 1.00 92.94 104 ARG A CA 1
ATOM 807 C C . ARG A 1 104 ? 5.149 -5.934 -9.014 1.00 92.94 104 ARG A C 1
ATOM 809 O O . ARG A 1 104 ? 4.365 -6.275 -9.896 1.00 92.94 104 ARG A O 1
ATOM 816 N N . ALA A 1 105 ? 6.428 -5.683 -9.265 1.00 88.69 105 ALA A N 1
ATOM 817 C CA . ALA A 1 105 ? 7.031 -6.053 -10.541 1.00 88.69 105 ALA A CA 1
ATOM 818 C C . ALA A 1 105 ? 7.656 -7.448 -10.464 1.00 88.69 105 ALA A C 1
ATOM 820 O O . ALA A 1 105 ? 8.384 -7.769 -9.528 1.00 88.69 105 ALA A O 1
ATOM 821 N N . GLU A 1 106 ? 7.393 -8.257 -11.484 1.00 84.75 106 GLU A N 1
ATOM 822 C CA . GLU A 1 106 ? 8.073 -9.518 -11.749 1.00 84.75 106 GLU A CA 1
ATOM 823 C C . GLU A 1 106 ? 8.717 -9.418 -13.137 1.00 84.75 106 GLU A C 1
ATOM 825 O O . GLU A 1 106 ? 8.041 -9.403 -14.170 1.00 84.75 106 GLU A O 1
ATOM 830 N N . ALA A 1 107 ? 10.049 -9.299 -13.156 1.00 81.19 107 ALA A N 1
ATOM 831 C CA . ALA A 1 107 ? 10.830 -9.006 -14.356 1.00 81.19 107 ALA A CA 1
ATOM 832 C C . ALA A 1 107 ? 10.312 -7.752 -15.093 1.00 81.19 107 ALA A C 1
ATOM 834 O O . ALA A 1 107 ? 10.383 -6.646 -14.564 1.00 81.19 107 ALA A O 1
ATOM 835 N N . SER A 1 108 ? 9.795 -7.915 -16.311 1.00 81.38 108 SER A N 1
ATOM 836 C CA . SER A 1 108 ? 9.291 -6.831 -17.159 1.00 81.38 108 SER A CA 1
ATOM 837 C C . SER A 1 108 ? 7.767 -6.694 -17.117 1.00 81.38 108 SER A C 1
ATOM 839 O O . SER A 1 108 ? 7.171 -6.137 -18.037 1.00 81.38 108 SER A O 1
ATOM 841 N N . ARG A 1 109 ? 7.089 -7.216 -16.090 1.00 84.56 109 ARG A N 1
ATOM 842 C CA . ARG A 1 109 ? 5.629 -7.111 -15.960 1.00 84.56 109 ARG A CA 1
ATOM 843 C C . ARG A 1 109 ? 5.228 -6.745 -14.542 1.00 84.56 109 ARG A C 1
ATOM 845 O O . ARG A 1 109 ? 5.911 -7.097 -13.586 1.00 84.56 109 ARG A O 1
ATOM 852 N N . PHE A 1 110 ? 4.090 -6.075 -14.413 1.00 87.88 110 PHE A N 1
ATOM 853 C CA . PHE A 1 110 ? 3.413 -5.980 -13.128 1.00 87.88 110 PHE A CA 1
ATOM 854 C C . PHE A 1 110 ? 2.646 -7.271 -12.861 1.00 87.88 110 PHE A C 1
ATOM 856 O O . PHE A 1 110 ? 1.973 -7.798 -13.748 1.00 87.88 110 PHE A O 1
ATOM 863 N N . ARG A 1 111 ? 2.748 -7.756 -11.628 1.00 91.31 111 ARG A N 1
ATOM 864 C CA . ARG A 1 111 ? 1.870 -8.767 -11.060 1.00 91.31 111 ARG A CA 1
ATOM 865 C C . ARG A 1 111 ? 0.940 -8.088 -10.071 1.00 91.31 111 ARG A C 1
ATOM 867 O O . ARG A 1 111 ? 1.392 -7.319 -9.221 1.00 91.31 111 ARG A O 1
ATOM 874 N N . ILE A 1 112 ? -0.340 -8.404 -10.198 1.00 93.31 112 ILE A N 1
ATOM 875 C CA . ILE A 1 112 ? -1.409 -7.887 -9.356 1.00 93.31 112 ILE A CA 1
ATOM 876 C C . ILE A 1 112 ? -2.082 -9.104 -8.739 1.00 93.31 112 ILE A C 1
ATOM 878 O O . ILE A 1 112 ? -2.642 -9.928 -9.459 1.00 93.31 112 ILE A O 1
ATOM 882 N N . ASP A 1 113 ? -1.957 -9.244 -7.425 1.00 94.00 113 ASP A N 1
ATOM 883 C CA . ASP A 1 113 ? -2.677 -10.253 -6.658 1.00 94.00 113 ASP A CA 1
ATOM 884 C C . ASP A 1 113 ? -3.901 -9.554 -6.037 1.00 94.00 113 ASP A C 1
ATOM 886 O O . ASP A 1 113 ? -3.728 -8.654 -5.216 1.00 94.00 113 ASP A O 1
ATOM 890 N N . GLU A 1 114 ? -5.114 -9.931 -6.449 1.00 92.31 114 GLU A N 1
ATOM 891 C CA . GLU A 1 114 ? -6.375 -9.387 -5.924 1.00 92.31 114 GLU A CA 1
ATOM 892 C C . GLU A 1 114 ? -7.126 -10.465 -5.141 1.00 92.31 114 GLU A C 1
ATOM 894 O O . GLU A 1 114 ? -7.210 -11.605 -5.602 1.00 92.31 114 GLU A O 1
ATOM 899 N N . VAL A 1 115 ? -7.714 -10.106 -4.001 1.00 90.56 115 VAL A N 1
ATOM 900 C CA . VAL A 1 115 ? -8.557 -11.018 -3.213 1.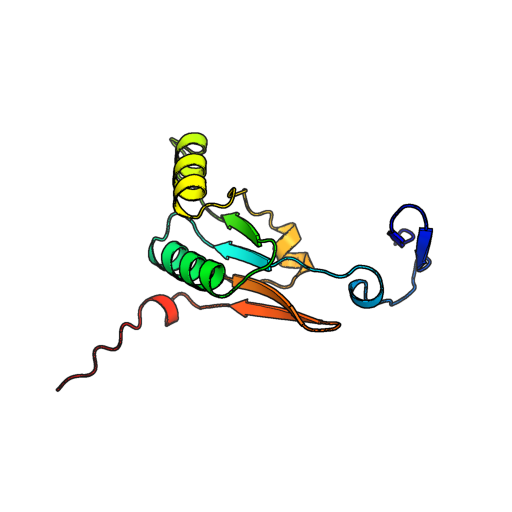00 90.56 115 VAL A CA 1
ATOM 901 C C . VAL A 1 115 ? -9.980 -10.473 -3.193 1.00 90.56 115 VAL A C 1
ATOM 903 O O . VAL A 1 115 ? -10.192 -9.284 -2.957 1.00 90.56 115 VAL A O 1
ATOM 906 N N . GLY A 1 116 ? -10.961 -11.310 -3.536 1.00 82.62 116 GLY A N 1
ATOM 907 C CA . GLY A 1 116 ? -12.361 -10.911 -3.539 1.00 82.62 116 GLY A CA 1
ATOM 908 C C . GLY A 1 116 ? -12.953 -10.870 -2.127 1.00 82.62 116 GLY A C 1
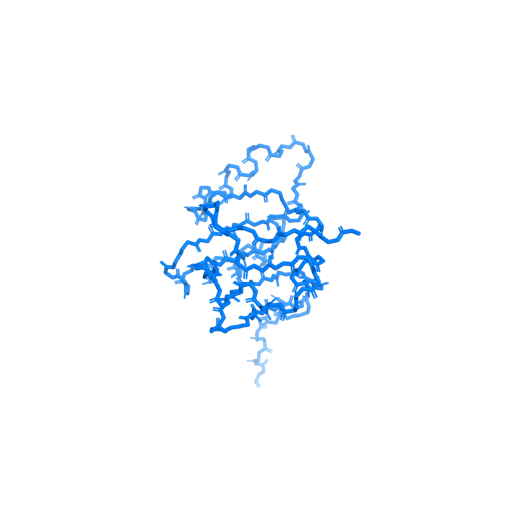ATOM 909 O O . GLY A 1 116 ? -12.465 -11.555 -1.233 1.00 82.62 116 GLY A O 1
ATOM 910 N N . PRO A 1 117 ? -14.058 -10.132 -1.918 1.00 70.38 117 PRO A N 1
ATOM 911 C CA . PRO A 1 117 ? -14.739 -10.089 -0.622 1.00 70.38 117 PRO A CA 1
ATOM 912 C C . PRO A 1 117 ? -15.239 -11.465 -0.148 1.00 70.38 117 PRO A C 1
ATOM 914 O O . PRO A 1 117 ? -15.323 -11.698 1.051 1.00 70.38 117 PRO A O 1
ATOM 917 N N . SER A 1 118 ? -15.536 -12.392 -1.065 1.00 73.81 118 SER A N 1
ATOM 918 C CA . SER A 1 118 ? -15.895 -13.775 -0.720 1.00 73.81 118 SER A CA 1
ATOM 919 C C . SER A 1 118 ? -14.705 -14.586 -0.196 1.00 73.81 118 SER A C 1
ATOM 921 O O . SER A 1 118 ? -14.882 -15.406 0.696 1.00 73.81 118 SER A O 1
ATOM 923 N N . ASP A 1 119 ? -13.496 -14.303 -0.685 1.00 75.88 119 ASP A N 1
ATOM 924 C CA . ASP A 1 119 ? -12.278 -15.055 -0.362 1.00 75.88 119 ASP A CA 1
ATOM 925 C C . ASP A 1 119 ? -11.640 -14.599 0.970 1.00 75.88 119 ASP A C 1
ATOM 927 O O . ASP A 1 119 ? -10.807 -15.299 1.539 1.00 75.88 119 ASP A O 1
ATOM 931 N N . LEU A 1 120 ? -12.020 -13.420 1.484 1.00 75.50 120 LEU A N 1
ATOM 932 C CA . LEU A 1 120 ? -11.565 -12.901 2.785 1.00 75.50 120 LEU A CA 1
ATOM 933 C C . LEU A 1 120 ? -12.270 -13.567 3.980 1.00 75.50 120 LEU A C 1
ATOM 935 O O . LEU A 1 120 ? -11.752 -13.530 5.097 1.00 75.50 120 LEU A O 1
ATOM 939 N N . GLY A 1 121 ? -13.447 -14.161 3.749 1.00 59.06 121 GLY A N 1
ATOM 940 C CA . GLY A 1 121 ? -14.316 -14.733 4.780 1.00 59.06 121 GLY A CA 1
ATOM 941 C C . GLY A 1 121 ? -14.234 -16.253 4.940 1.00 59.06 121 GLY A C 1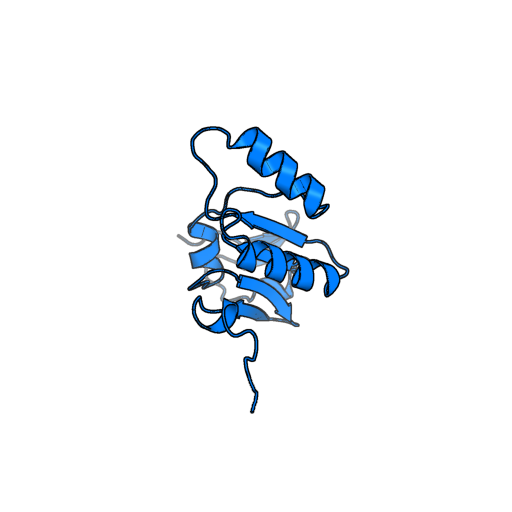
ATOM 942 O O . GLY A 1 121 ? -14.749 -16.770 5.930 1.00 59.06 121 GLY A O 1
ATOM 943 N N . GLU A 1 122 ? -13.586 -16.977 4.023 1.00 55.75 122 GLU A N 1
ATOM 944 C CA . GLU A 1 122 ? -13.419 -18.432 4.124 1.00 55.75 122 GLU A CA 1
ATOM 945 C C . GLU A 1 122 ? -12.306 -18.785 5.123 1.00 55.75 122 GLU A C 1
ATOM 947 O O . GLU A 1 122 ? -11.199 -19.199 4.786 1.00 55.75 122 GLU A O 1
ATOM 952 N N . SER A 1 123 ? -12.625 -18.635 6.409 1.00 50.00 123 SER A N 1
ATOM 953 C CA . SER A 1 123 ? -12.055 -19.519 7.423 1.00 50.00 123 SER A CA 1
ATOM 954 C C . SER A 1 123 ? -12.675 -20.888 7.181 1.00 50.00 123 SER A C 1
ATOM 956 O O . SER A 1 123 ? -13.889 -21.029 7.285 1.00 50.00 123 SER A O 1
ATOM 958 N N . VAL A 1 124 ? -11.854 -21.859 6.794 1.00 51.84 124 VAL A N 1
ATOM 959 C CA . VAL A 1 124 ? -12.233 -23.265 6.621 1.00 51.84 124 VAL A CA 1
ATOM 960 C C . VAL A 1 124 ? -12.966 -23.751 7.877 1.00 51.84 124 VAL A C 1
ATOM 962 O O . VAL A 1 124 ? -12.338 -24.078 8.881 1.00 51.84 124 VAL A O 1
ATOM 965 N N . ASP A 1 125 ? -14.295 -23.775 7.820 1.00 46.50 125 ASP A N 1
ATOM 966 C CA . ASP A 1 125 ? -15.146 -24.553 8.714 1.00 46.50 125 ASP A CA 1
ATOM 967 C C . ASP A 1 125 ? -15.336 -25.912 8.026 1.00 46.50 125 ASP A C 1
ATOM 969 O O . ASP A 1 125 ? -16.321 -26.160 7.333 1.00 46.50 125 ASP A O 1
ATOM 973 N N . ASP A 1 126 ? -14.297 -26.749 8.103 1.00 48.34 126 ASP A N 1
ATOM 974 C CA . ASP A 1 126 ? -14.372 -28.160 7.723 1.00 48.34 126 ASP A CA 1
ATOM 975 C C . ASP A 1 126 ? -14.322 -29.000 9.002 1.00 48.34 126 ASP A C 1
ATOM 977 O O . ASP A 1 126 ? -13.264 -29.289 9.567 1.00 48.34 126 ASP A O 1
ATOM 981 N N . SER A 1 127 ? -15.506 -29.320 9.518 1.00 38.97 127 SER A N 1
ATOM 982 C CA . SER A 1 127 ? -15.793 -30.488 10.357 1.00 38.97 127 SER A CA 1
ATOM 983 C C . SER A 1 127 ? -17.299 -30.748 10.266 1.00 38.97 127 SER A C 1
ATOM 985 O O . SER A 1 127 ? -18.091 -29.815 10.416 1.00 38.97 127 SER A O 1
ATOM 987 N N . PRO A 1 128 ? -17.722 -31.990 9.987 1.00 50.44 128 PRO A N 1
ATOM 988 C CA . PRO A 1 128 ? -17.478 -33.114 10.894 1.00 50.44 128 PRO A CA 1
ATOM 989 C C . PRO A 1 128 ? -16.813 -34.356 10.283 1.00 50.44 128 PRO A C 1
ATOM 991 O O . PRO A 1 128 ? -16.933 -34.583 9.060 1.00 50.44 128 PRO A O 1
#

Foldseek 3Di:
DACFDDDPNHGPGHRPDPDQVCVPDPPQEKEWEAALVDVLQLVVVLVVLVVDDTHYAAEHADDDPPPRPVSQVVSCVVSVHRYDHDDVVVCVVQVPDDPRWMWDDDRSDIDIDHDDPVRSPPPPPDDD

pLDDT: mean 84.65, std 14.36, range [38.97, 97.69]

Radius of gyration: 17.56 Å; chains: 1; bounding box: 35×48×44 Å